Protein AF-A0A920VAV2-F1 (afdb_monomer_lite)

Secondary structure (DSSP, 8-state):
---TTT-TT--S--TT-TTTHHHHHHHHHHHHHHHHHTTGGGS--PPP-S-----EETTSS---S--GGGEESS-S-TT--

pLDDT: mean 85.77, std 8.33, range [55.53, 96.06]

Foldseek 3Di:
DADCVVCVPRPDDCCPPPVCVVVNVVVLVVVVVVCVVVVVCVPVPDRDPDDDPQAAAPPDDDDDDDDVVRYDPDDPDPPDD

Sequence (81 aa):
MYDILSDPGETK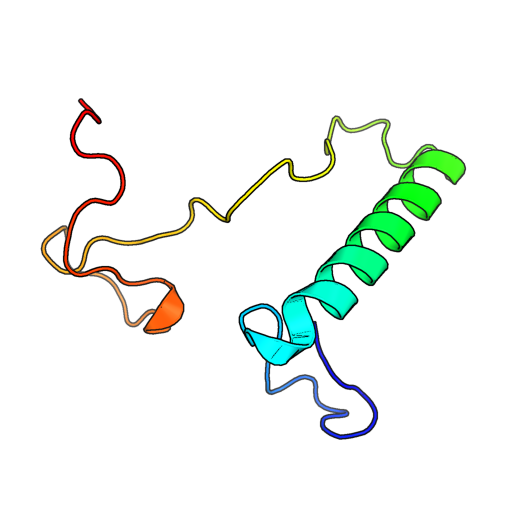NLITDSKLKPVVREMEDKLYGMLAESGGMFIPLNQPRGNSQNKRLKSRSKPGAFPGQLVVDKPINRGAR

Structure (mmCIF, N/CA/C/O backbone):
data_AF-A0A920VAV2-F1
#
_entry.id   AF-A0A920VAV2-F1
#
loop_
_atom_site.group_PDB
_atom_site.id
_atom_site.type_symbol
_atom_site.label_atom_id
_atom_site.label_alt_id
_atom_site.label_comp_id
_atom_site.label_asym_id
_atom_site.label_entity_id
_atom_site.label_seq_id
_atom_site.pdbx_PDB_ins_code
_atom_site.Cartn_x
_atom_site.Cartn_y
_atom_site.Cartn_z
_atom_site.occupancy
_atom_site.B_iso_or_equiv
_atom_site.auth_seq_id
_atom_site.auth_comp_id
_atom_site.auth_asym_id
_atom_site.auth_atom_id
_atom_site.pdbx_PDB_model_num
ATOM 1 N N . MET A 1 1 ? 1.034 -2.128 4.020 1.00 87.19 1 MET A N 1
ATOM 2 C CA . MET A 1 1 ? 0.947 -3.014 5.194 1.00 87.19 1 MET A CA 1
ATOM 3 C C . MET A 1 1 ? 2.324 -3.066 5.802 1.00 87.19 1 MET A C 1
ATOM 5 O O . MET A 1 1 ? 3.273 -3.259 5.053 1.00 87.19 1 MET A O 1
ATOM 9 N N . TYR A 1 2 ? 2.417 -2.882 7.109 1.00 92.88 2 TYR A N 1
ATOM 10 C CA . TYR A 1 2 ? 3.668 -2.909 7.856 1.00 92.88 2 TYR A CA 1
ATOM 11 C C . TYR A 1 2 ? 3.529 -3.931 8.976 1.00 92.88 2 TYR A C 1
ATOM 13 O O . TYR A 1 2 ? 2.432 -4.112 9.506 1.00 92.88 2 TYR A O 1
ATOM 21 N N . ASP A 1 3 ? 4.616 -4.623 9.285 1.00 93.19 3 ASP A N 1
ATOM 22 C CA . ASP A 1 3 ? 4.675 -5.507 10.441 1.00 93.19 3 ASP A CA 1
ATOM 23 C C . ASP A 1 3 ? 5.360 -4.754 11.577 1.00 93.19 3 ASP A C 1
ATOM 25 O O . ASP A 1 3 ? 6.579 -4.648 11.616 1.00 93.19 3 ASP A O 1
ATOM 29 N N . ILE A 1 4 ? 4.559 -4.210 12.487 1.00 93.06 4 ILE A N 1
ATOM 30 C CA . ILE A 1 4 ? 5.035 -3.345 13.572 1.00 93.06 4 ILE A CA 1
ATOM 31 C C . ILE A 1 4 ? 5.906 -4.128 14.569 1.00 93.06 4 ILE A C 1
ATOM 33 O O . ILE A 1 4 ? 6.757 -3.542 15.232 1.00 93.06 4 ILE A O 1
ATOM 37 N N . LEU A 1 5 ? 5.727 -5.451 14.676 1.00 93.19 5 LEU A N 1
ATOM 38 C CA . LEU A 1 5 ? 6.519 -6.272 15.593 1.00 93.19 5 LEU A CA 1
ATOM 39 C C . LEU A 1 5 ? 7.956 -6.439 15.093 1.00 93.19 5 LEU A C 1
ATOM 41 O O . LEU A 1 5 ? 8.890 -6.415 15.893 1.00 93.19 5 LEU A O 1
ATOM 45 N N . SER A 1 6 ? 8.133 -6.614 13.781 1.00 92.50 6 SER A N 1
ATOM 46 C CA . SER A 1 6 ? 9.452 -6.806 13.166 1.00 92.50 6 SER A CA 1
ATOM 47 C C . SER A 1 6 ? 10.074 -5.519 12.607 1.00 92.50 6 SER A C 1
ATOM 49 O O . SER A 1 6 ? 11.296 -5.439 12.493 1.00 92.50 6 SER A O 1
ATOM 51 N N . ASP A 1 7 ? 9.262 -4.503 12.304 1.00 94.06 7 ASP A N 1
ATOM 52 C CA . ASP A 1 7 ? 9.653 -3.190 11.780 1.00 94.06 7 ASP A CA 1
ATOM 53 C C . ASP A 1 7 ? 8.859 -2.060 12.475 1.00 94.06 7 ASP A C 1
ATOM 55 O O . ASP A 1 7 ? 7.972 -1.447 11.871 1.00 94.06 7 ASP A O 1
ATOM 59 N N . PRO A 1 8 ? 9.176 -1.739 13.748 1.00 93.69 8 PRO A N 1
ATOM 60 C CA . PRO A 1 8 ? 8.480 -0.687 14.500 1.00 93.69 8 PRO A CA 1
ATOM 61 C C . PRO A 1 8 ? 8.595 0.711 13.877 1.00 93.69 8 PRO A C 1
ATOM 63 O O . PRO A 1 8 ? 7.806 1.595 14.191 1.00 93.69 8 PRO A O 1
ATOM 66 N N . GLY A 1 9 ? 9.602 0.926 13.025 1.00 96.06 9 GLY A N 1
ATOM 67 C CA . GLY A 1 9 ? 9.822 2.187 12.318 1.00 96.06 9 GLY A CA 1
ATOM 68 C C . GLY A 1 9 ? 9.081 2.301 10.984 1.00 96.06 9 GLY A C 1
ATOM 69 O O . GLY A 1 9 ? 9.286 3.291 10.287 1.00 96.06 9 GLY A O 1
ATOM 70 N N . GLU A 1 10 ? 8.280 1.297 10.603 1.00 93.38 10 GLU A N 1
ATOM 71 C CA . GLU A 1 10 ? 7.510 1.257 9.348 1.00 93.38 10 GLU A CA 1
ATOM 72 C C . GLU A 1 10 ? 8.354 1.551 8.093 1.00 93.38 10 GLU A C 1
ATOM 74 O O . GLU A 1 10 ? 7.915 2.161 7.113 1.00 93.38 10 GLU A O 1
ATOM 79 N N . THR A 1 11 ? 9.608 1.108 8.105 1.00 93.06 11 THR A N 1
ATOM 80 C CA . THR A 1 11 ? 10.570 1.369 7.033 1.00 93.06 11 THR A CA 1
ATOM 81 C C . THR A 1 11 ? 10.314 0.513 5.791 1.00 93.06 11 THR A C 1
ATOM 83 O O . THR A 1 11 ? 10.680 0.897 4.674 1.00 93.06 11 THR A O 1
ATOM 86 N N . LYS A 1 12 ? 9.651 -0.639 5.949 1.00 91.38 12 LYS A N 1
ATOM 87 C CA . LYS A 1 12 ? 9.432 -1.632 4.898 1.00 91.38 12 LYS A CA 1
ATOM 88 C C . LYS A 1 12 ? 7.948 -1.899 4.673 1.00 91.38 12 LYS A C 1
ATOM 90 O O . LYS A 1 12 ? 7.293 -2.650 5.389 1.00 91.38 12 LYS A O 1
ATOM 95 N N . ASN A 1 13 ? 7.432 -1.374 3.565 1.00 90.81 13 ASN A N 1
ATOM 96 C CA . ASN A 1 13 ? 6.064 -1.659 3.145 1.00 90.81 13 ASN A CA 1
ATOM 97 C C . ASN A 1 13 ? 5.950 -3.056 2.507 1.00 90.81 13 ASN A C 1
ATOM 99 O O . ASN A 1 13 ? 6.557 -3.331 1.472 1.00 90.81 13 ASN A O 1
ATOM 103 N N . LEU A 1 14 ? 5.117 -3.910 3.098 1.00 92.69 14 LEU A N 1
ATOM 104 C CA . LEU A 1 14 ? 4.861 -5.298 2.706 1.00 92.69 14 LEU A CA 1
ATOM 105 C C . LEU A 1 14 ? 3.613 -5.474 1.824 1.00 92.69 14 LEU A C 1
ATOM 107 O O . LEU A 1 14 ? 3.243 -6.599 1.502 1.00 92.69 14 LEU A O 1
ATOM 111 N N . ILE A 1 15 ? 2.950 -4.389 1.403 1.00 89.25 15 ILE A N 1
ATOM 112 C CA . ILE A 1 15 ? 1.673 -4.457 0.659 1.00 89.25 15 ILE A CA 1
ATOM 113 C C . ILE A 1 15 ? 1.758 -5.223 -0.673 1.00 89.25 15 ILE A C 1
ATOM 115 O O . ILE A 1 15 ? 0.746 -5.678 -1.199 1.00 89.25 15 ILE A O 1
ATOM 119 N N . THR A 1 16 ? 2.957 -5.353 -1.238 1.00 87.50 16 THR A N 1
ATOM 120 C CA . THR A 1 16 ? 3.200 -6.056 -2.503 1.00 87.50 16 THR A CA 1
ATOM 121 C C . THR A 1 16 ? 3.782 -7.454 -2.325 1.00 87.50 16 THR A C 1
ATOM 123 O O . THR A 1 16 ? 3.965 -8.155 -3.324 1.00 87.50 16 THR A O 1
ATOM 126 N N . ASP A 1 17 ? 4.044 -7.890 -1.089 1.00 90.75 17 ASP A N 1
ATOM 127 C CA . ASP A 1 17 ? 4.534 -9.237 -0.826 1.00 90.75 17 ASP A CA 1
ATOM 128 C C . ASP A 1 17 ? 3.454 -10.264 -1.193 1.00 90.75 17 ASP A C 1
ATOM 130 O O . ASP A 1 17 ? 2.353 -10.291 -0.640 1.00 90.75 17 ASP A O 1
ATOM 134 N N . SER A 1 18 ? 3.783 -11.136 -2.147 1.00 89.31 18 SER A N 1
ATOM 135 C CA . SER A 1 18 ? 2.882 -12.182 -2.630 1.00 89.31 18 SER A CA 1
ATOM 136 C C . SER A 1 18 ? 2.367 -13.117 -1.533 1.00 89.31 18 SER A C 1
ATOM 138 O O . SER A 1 18 ? 1.231 -13.576 -1.641 1.00 89.31 18 SER A O 1
ATOM 140 N N . LYS A 1 19 ? 3.162 -13.367 -0.484 1.00 93.38 19 LYS A N 1
ATOM 141 C CA . LYS A 1 19 ? 2.811 -14.269 0.621 1.00 93.38 19 LYS A CA 1
ATOM 142 C C . LYS A 1 19 ? 1.804 -13.639 1.578 1.00 93.38 19 LYS A C 1
ATOM 144 O O . LYS A 1 19 ? 1.029 -14.351 2.202 1.00 93.38 19 LYS A O 1
ATOM 149 N N . LEU A 1 20 ? 1.798 -12.310 1.666 1.00 93.31 20 LEU A N 1
ATOM 150 C CA . LEU A 1 20 ? 0.975 -11.550 2.609 1.00 93.31 20 LEU A CA 1
ATOM 151 C C . LEU A 1 20 ? -0.302 -10.997 1.967 1.00 93.31 20 LEU A C 1
ATOM 153 O O . LEU A 1 20 ? -1.097 -10.354 2.645 1.00 93.31 20 LEU A O 1
ATOM 157 N N . LYS A 1 21 ? -0.556 -11.288 0.683 1.00 90.31 21 LYS A N 1
ATOM 158 C CA . LYS A 1 21 ? -1.780 -10.870 -0.023 1.00 90.31 21 LYS A CA 1
ATOM 159 C C . LYS A 1 21 ? -3.084 -11.194 0.723 1.00 90.31 21 LYS A C 1
ATOM 161 O O . LYS A 1 21 ? -3.930 -10.302 0.773 1.00 90.31 21 LYS A O 1
ATOM 166 N N . PRO A 1 22 ? -3.281 -12.399 1.302 1.00 92.50 22 PRO A N 1
ATOM 167 C CA . PRO A 1 22 ? -4.506 -12.691 2.051 1.00 92.50 22 PRO A CA 1
ATOM 168 C C . PRO A 1 22 ? -4.666 -11.786 3.277 1.00 92.50 22 PRO A C 1
ATOM 170 O O . PRO A 1 22 ? -5.742 -11.253 3.515 1.00 92.50 22 PRO A O 1
ATOM 173 N N . VAL A 1 23 ? -3.567 -11.539 3.992 1.00 93.50 23 VAL A N 1
ATOM 174 C CA . VAL A 1 23 ? -3.533 -10.699 5.198 1.00 93.50 23 VAL A CA 1
ATOM 175 C C . VAL A 1 23 ? -3.822 -9.234 4.849 1.00 93.50 23 VAL A C 1
ATOM 177 O O . VAL A 1 23 ? -4.613 -8.575 5.518 1.00 93.50 23 VAL A O 1
ATOM 180 N N . VAL A 1 24 ? -3.258 -8.732 3.743 1.00 91.31 24 VAL A N 1
ATOM 181 C CA . VAL A 1 24 ? -3.578 -7.395 3.209 1.00 91.31 24 VAL A CA 1
ATOM 182 C C . VAL A 1 24 ? -5.071 -7.266 2.899 1.00 91.31 24 VAL A C 1
ATOM 184 O O . VAL A 1 24 ? -5.668 -6.246 3.238 1.00 91.31 24 VAL A O 1
ATOM 187 N N . ARG A 1 25 ? -5.672 -8.286 2.271 1.00 90.81 25 ARG A N 1
ATOM 188 C CA . ARG A 1 25 ? -7.099 -8.302 1.923 1.00 90.81 25 ARG A CA 1
ATOM 189 C C . ARG A 1 25 ? -7.977 -8.242 3.174 1.00 90.81 25 ARG A C 1
ATOM 191 O O . ARG A 1 25 ? -8.862 -7.400 3.239 1.00 90.81 25 ARG A O 1
ATOM 198 N N . GLU A 1 26 ? -7.681 -9.074 4.167 1.00 93.94 26 GLU A N 1
ATOM 199 C CA . GLU A 1 26 ? -8.407 -9.108 5.440 1.00 93.94 26 GLU A CA 1
ATOM 200 C C . GLU A 1 26 ? -8.360 -7.753 6.165 1.00 93.94 26 GLU A C 1
ATOM 202 O O . GLU A 1 26 ? -9.385 -7.242 6.616 1.00 93.94 26 GLU A O 1
ATOM 207 N N . MET A 1 27 ? -7.181 -7.127 6.234 1.00 93.06 27 MET A N 1
ATOM 208 C CA . MET A 1 27 ? -7.039 -5.806 6.851 1.00 93.06 27 MET A CA 1
ATOM 209 C C . MET A 1 27 ? -7.757 -4.702 6.074 1.00 93.06 27 MET A C 1
ATOM 211 O O . MET A 1 27 ? -8.313 -3.796 6.693 1.00 93.06 27 MET A O 1
ATOM 215 N N . GLU A 1 28 ? -7.759 -4.764 4.739 1.00 91.44 28 GLU A N 1
ATOM 216 C CA . GLU A 1 28 ? -8.534 -3.842 3.905 1.00 91.44 28 GLU A CA 1
ATOM 217 C C . GLU A 1 28 ? -10.034 -3.990 4.187 1.00 91.44 28 GLU A C 1
ATOM 219 O O . GLU A 1 28 ? -10.697 -2.995 4.476 1.00 91.44 28 GLU A O 1
ATOM 224 N N . ASP A 1 29 ? -10.558 -5.217 4.170 1.00 92.56 29 ASP A N 1
ATOM 225 C CA . ASP A 1 29 ? -11.972 -5.493 4.444 1.00 92.56 29 ASP A CA 1
ATOM 226 C C . ASP A 1 29 ? -12.370 -4.986 5.845 1.00 92.56 29 ASP A C 1
ATOM 228 O O . ASP A 1 29 ? -13.390 -4.309 5.998 1.00 92.56 29 ASP A O 1
ATOM 232 N N . LYS A 1 30 ? -11.523 -5.207 6.861 1.00 93.62 30 LYS A N 1
ATOM 233 C CA . LYS A 1 30 ? -11.743 -4.692 8.222 1.00 93.62 30 LYS A CA 1
ATOM 234 C C . LYS A 1 30 ? -11.750 -3.162 8.278 1.00 93.62 30 LYS A C 1
ATOM 236 O O . LYS A 1 30 ? -12.609 -2.584 8.941 1.00 93.62 30 LYS A O 1
ATOM 241 N N . LEU A 1 31 ? -10.815 -2.499 7.591 1.00 91.12 31 LEU A N 1
ATOM 242 C CA . LEU A 1 31 ? -10.758 -1.035 7.522 1.00 91.12 31 LEU A CA 1
ATOM 243 C C . LEU A 1 31 ? -12.052 -0.460 6.943 1.00 91.12 31 LEU A C 1
ATOM 245 O O . LEU A 1 31 ? -12.641 0.442 7.536 1.00 91.12 31 LEU A O 1
ATOM 249 N N . TYR A 1 32 ? -12.509 -0.996 5.812 1.00 89.19 32 TYR A N 1
ATOM 250 C CA . TYR A 1 32 ? -13.738 -0.524 5.177 1.00 89.19 32 TYR A CA 1
ATOM 251 C C . TYR A 1 32 ? -14.992 -0.856 5.993 1.00 89.19 32 TYR A C 1
ATOM 253 O O . TYR A 1 32 ? -15.916 -0.047 6.006 1.00 89.19 32 TYR A O 1
ATOM 261 N N . GLY A 1 33 ? -15.003 -1.967 6.738 1.00 91.00 33 GLY A N 1
ATOM 262 C CA . GLY A 1 33 ? -16.041 -2.251 7.735 1.00 91.00 33 GLY A CA 1
ATOM 263 C C . GLY A 1 33 ? -16.144 -1.150 8.798 1.00 91.00 33 GLY A C 1
ATOM 264 O O . GLY A 1 33 ? -17.210 -0.570 8.984 1.00 91.00 33 GLY A O 1
ATOM 265 N N . MET A 1 34 ? -15.018 -0.771 9.414 1.00 91.19 34 MET A N 1
ATOM 266 C CA . MET A 1 34 ? -14.978 0.302 10.423 1.00 91.19 34 MET A CA 1
ATOM 267 C C . MET A 1 34 ? -15.364 1.678 9.846 1.00 91.19 34 MET A C 1
ATOM 269 O O . MET A 1 34 ? -16.031 2.482 10.504 1.00 91.19 34 MET A O 1
ATOM 273 N N . LEU A 1 35 ? -14.966 1.973 8.602 1.00 87.94 35 LEU A N 1
ATOM 274 C CA . LEU A 1 35 ? -15.368 3.206 7.913 1.00 87.94 35 LEU A CA 1
ATOM 275 C C . LEU A 1 35 ? -16.873 3.237 7.622 1.00 87.94 35 LEU A C 1
ATOM 277 O O . LEU A 1 35 ? -17.493 4.292 7.743 1.00 87.94 35 LEU A O 1
ATOM 281 N N . ALA A 1 36 ? -17.471 2.100 7.261 1.00 86.88 36 ALA A N 1
ATOM 282 C CA . ALA A 1 36 ? -18.912 1.997 7.055 1.00 86.88 36 ALA A CA 1
ATOM 283 C C . ALA A 1 36 ? -19.687 2.218 8.363 1.00 86.88 36 ALA A C 1
ATOM 285 O O . ALA A 1 36 ? -20.630 3.008 8.379 1.00 86.88 36 ALA A O 1
ATOM 286 N N . GLU A 1 37 ? -19.253 1.594 9.461 1.00 88.25 37 GLU A N 1
ATOM 287 C CA . GLU A 1 37 ? -19.877 1.734 10.786 1.00 88.25 37 GLU A CA 1
ATOM 288 C C . GLU A 1 37 ? -19.825 3.170 11.323 1.00 88.25 37 GLU A C 1
ATOM 290 O O . GLU A 1 37 ? -20.799 3.667 11.883 1.00 88.25 37 GLU A O 1
ATOM 295 N N . SER A 1 38 ? -18.704 3.866 11.122 1.00 87.62 38 SER A N 1
ATOM 296 C CA . SER A 1 38 ? -18.508 5.246 11.592 1.00 87.62 38 SER A CA 1
ATOM 297 C C . SER A 1 38 ? -19.181 6.314 10.720 1.00 87.62 38 SER A C 1
ATOM 299 O O . SER A 1 38 ? -19.069 7.504 11.015 1.00 87.62 38 SER A O 1
ATOM 301 N N . GLY A 1 39 ? -19.850 5.928 9.626 1.00 81.00 39 GLY A N 1
ATOM 302 C CA . GLY A 1 39 ? -20.356 6.875 8.625 1.00 81.00 39 GLY A CA 1
ATOM 303 C C . GLY A 1 39 ? -19.246 7.561 7.813 1.00 81.00 39 GLY A C 1
ATOM 304 O O . GLY A 1 39 ? -19.517 8.482 7.042 1.00 81.00 39 GLY A O 1
ATOM 305 N N . GLY A 1 40 ? -17.998 7.094 7.932 1.00 78.25 40 GLY A N 1
ATOM 306 C CA . GLY A 1 40 ? -16.825 7.592 7.207 1.00 78.25 40 GLY A CA 1
ATOM 307 C C . GLY A 1 40 ? -16.865 7.350 5.694 1.00 78.25 40 GLY A C 1
ATOM 308 O O . GLY A 1 40 ? -16.048 7.899 4.960 1.00 78.25 40 GLY A O 1
ATOM 309 N N . MET A 1 41 ? -17.849 6.588 5.214 1.00 80.75 41 MET A N 1
ATOM 310 C CA . MET A 1 41 ? -18.128 6.366 3.789 1.00 80.75 41 MET A CA 1
ATOM 311 C C . MET A 1 41 ? -18.947 7.498 3.138 1.00 80.75 41 MET A C 1
ATOM 313 O O . MET A 1 41 ? -19.387 7.362 1.998 1.00 80.75 41 MET A O 1
ATOM 317 N N . PHE A 1 42 ? -19.184 8.609 3.849 1.00 70.75 42 PHE A N 1
ATOM 318 C CA . PHE A 1 42 ? -19.900 9.778 3.321 1.00 70.75 42 PHE A CA 1
ATOM 319 C C . PHE A 1 42 ? -19.176 10.433 2.132 1.00 70.75 42 PHE A C 1
ATOM 321 O O . PHE A 1 42 ? -19.811 10.887 1.181 1.00 70.75 42 PHE A O 1
ATOM 328 N N . ILE A 1 43 ? -17.838 10.435 2.147 1.00 68.56 43 ILE A N 1
ATOM 329 C CA . ILE A 1 43 ? -17.047 10.656 0.932 1.00 68.56 43 ILE A CA 1
ATOM 330 C C . ILE A 1 43 ? -17.047 9.319 0.179 1.00 68.56 43 ILE A C 1
ATOM 332 O O . ILE A 1 43 ? -16.766 8.306 0.819 1.00 68.56 43 ILE A O 1
ATOM 336 N N . PRO A 1 44 ? -17.311 9.275 -1.143 1.00 63.59 44 PRO A N 1
ATOM 337 C CA . PRO A 1 44 ? -17.380 8.038 -1.925 1.00 63.59 44 PRO A CA 1
ATOM 338 C C . PRO A 1 44 ? -15.989 7.416 -2.140 1.00 63.59 44 PRO A C 1
ATOM 340 O O . PRO A 1 44 ? -15.522 7.220 -3.262 1.00 63.59 44 PRO A O 1
ATOM 343 N N . LEU A 1 45 ? -15.306 7.089 -1.050 1.00 66.75 45 LEU A N 1
ATOM 344 C CA . LEU A 1 45 ? -14.146 6.221 -1.012 1.00 66.75 45 LEU A CA 1
ATOM 345 C C . LEU A 1 45 ? -14.676 4.794 -1.083 1.00 66.75 45 LEU A C 1
ATOM 347 O O . LEU A 1 45 ? -14.758 4.090 -0.086 1.00 66.75 45 LEU A O 1
ATOM 351 N N . ASN A 1 46 ? -15.118 4.384 -2.270 1.00 73.38 46 ASN A N 1
ATOM 352 C CA . ASN A 1 46 ? -15.502 2.998 -2.489 1.00 73.38 46 ASN A CA 1
ATOM 353 C C . ASN A 1 46 ? -14.313 2.089 -2.185 1.00 73.38 46 ASN A C 1
ATOM 355 O O . ASN A 1 46 ? -13.177 2.402 -2.554 1.00 73.38 46 ASN A O 1
ATOM 359 N N . GLN A 1 47 ? -14.596 0.932 -1.591 1.00 79.56 47 GLN A N 1
ATOM 360 C CA . GLN A 1 47 ? -13.574 -0.085 -1.423 1.00 79.56 47 GLN A CA 1
ATOM 361 C C . GLN A 1 47 ? -12.929 -0.421 -2.784 1.00 79.56 47 GLN A C 1
ATOM 363 O O . GLN A 1 47 ? -13.649 -0.602 -3.779 1.00 79.56 47 GLN A O 1
ATOM 368 N N . PRO A 1 48 ? -11.589 -0.522 -2.859 1.00 79.69 48 PRO A N 1
ATOM 369 C CA . PRO A 1 48 ? -10.893 -0.936 -4.063 1.00 79.69 48 PRO A CA 1
ATOM 370 C C . PRO A 1 48 ? -11.420 -2.281 -4.569 1.00 79.69 48 PRO A C 1
ATOM 372 O O . PRO A 1 48 ? -11.482 -3.269 -3.845 1.00 79.69 48 PRO A O 1
ATOM 375 N N . ARG A 1 49 ? -11.785 -2.333 -5.853 1.00 79.62 49 ARG A N 1
ATOM 376 C CA . ARG A 1 49 ? -12.312 -3.546 -6.506 1.00 79.62 49 ARG A CA 1
ATOM 377 C C . ARG A 1 49 ? -11.263 -4.330 -7.296 1.00 79.62 49 ARG A C 1
ATOM 379 O O . ARG A 1 49 ? -11.609 -5.225 -8.061 1.00 79.62 49 ARG A O 1
ATOM 386 N N . GLY A 1 50 ? -9.983 -3.992 -7.165 1.00 78.44 50 GLY A N 1
ATOM 387 C CA . GLY A 1 50 ? -8.943 -4.651 -7.944 1.00 78.44 50 GLY A CA 1
ATOM 388 C C . GLY A 1 50 ? -7.552 -4.074 -7.745 1.00 78.44 50 GLY A C 1
ATOM 389 O O . GLY A 1 50 ? -7.236 -3.467 -6.726 1.00 78.44 50 GLY A O 1
ATOM 390 N N . ASN A 1 51 ? -6.706 -4.295 -8.748 1.00 77.12 51 ASN A N 1
ATOM 391 C CA . ASN A 1 51 ? -5.290 -3.957 -8.684 1.00 77.12 51 ASN A CA 1
ATOM 392 C C . ASN A 1 51 ? -5.034 -2.446 -8.734 1.00 77.12 51 ASN A C 1
ATOM 394 O O . ASN A 1 51 ? -5.769 -1.683 -9.364 1.00 77.12 51 ASN A O 1
ATOM 398 N N . SER A 1 52 ? -3.902 -2.035 -8.162 1.00 77.69 52 SER A N 1
ATOM 399 C CA . SER A 1 52 ? -3.400 -0.668 -8.272 1.00 77.69 52 SER A CA 1
ATOM 400 C C . SER A 1 52 ? -3.041 -0.320 -9.720 1.00 77.69 52 SER A C 1
ATOM 402 O O . SER A 1 52 ? -2.241 -1.006 -10.360 1.00 77.69 52 SER A O 1
ATOM 404 N N . GLN A 1 53 ? -3.587 0.793 -10.212 1.00 83.19 53 GLN A N 1
ATOM 405 C CA . GLN A 1 53 ? -3.351 1.312 -11.568 1.00 83.19 53 GLN A CA 1
ATOM 406 C C . GLN A 1 53 ? -2.218 2.353 -11.626 1.00 83.19 53 GLN A C 1
ATOM 408 O O . GLN A 1 53 ? -2.057 3.067 -12.607 1.00 83.19 53 GLN A O 1
ATOM 413 N N . ASN A 1 54 ? -1.389 2.434 -10.586 1.00 87.12 54 ASN A N 1
ATOM 414 C CA . ASN A 1 54 ? -0.276 3.382 -10.458 1.00 87.12 54 ASN A CA 1
ATOM 415 C C . ASN A 1 54 ? 1.012 2.929 -11.178 1.00 87.12 54 ASN A C 1
ATOM 417 O O . ASN A 1 54 ? 2.117 3.329 -10.799 1.00 87.12 54 ASN A O 1
ATOM 421 N N . LYS A 1 55 ? 0.890 2.057 -12.185 1.00 88.69 55 LYS A N 1
ATOM 422 C CA . LYS A 1 55 ? 2.030 1.481 -12.903 1.00 88.69 55 LYS A CA 1
ATOM 423 C C . LYS A 1 55 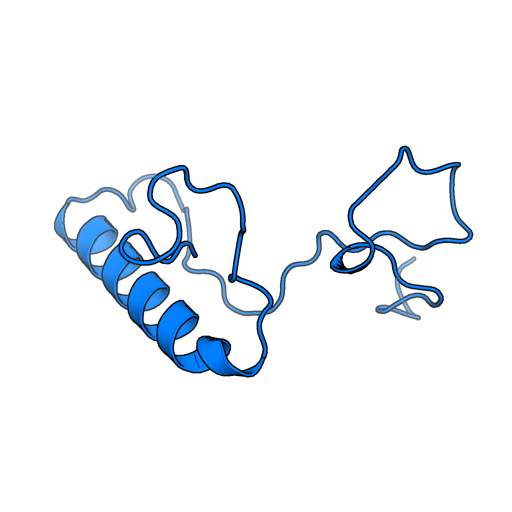? 2.590 2.472 -13.923 1.00 88.69 55 LYS A C 1
ATOM 425 O O . LYS A 1 55 ? 1.855 3.221 -14.558 1.00 88.69 55 LYS A O 1
ATOM 430 N N . ARG A 1 56 ? 3.910 2.464 -14.090 1.00 88.56 56 ARG A N 1
ATOM 431 C CA . ARG A 1 56 ? 4.674 3.384 -14.936 1.00 88.56 56 ARG A CA 1
ATOM 432 C C . ARG A 1 56 ? 5.399 2.598 -16.013 1.00 88.56 56 ARG A C 1
ATOM 434 O O . ARG A 1 56 ? 6.117 1.654 -15.707 1.00 88.56 56 ARG A O 1
ATOM 441 N N . LEU A 1 57 ? 5.235 2.987 -17.271 1.00 89.62 57 LEU A N 1
ATOM 442 C CA . LEU A 1 57 ? 5.935 2.337 -18.374 1.00 89.62 57 LEU A CA 1
ATOM 443 C C . LEU A 1 57 ? 7.377 2.848 -18.455 1.00 89.62 57 LEU A C 1
ATOM 445 O O . LEU A 1 57 ? 7.596 4.045 -18.631 1.00 89.62 57 LEU A O 1
ATOM 449 N N . LYS A 1 58 ? 8.347 1.935 -18.367 1.00 88.12 58 LYS A N 1
ATOM 450 C CA . LYS A 1 58 ? 9.784 2.241 -18.352 1.00 88.1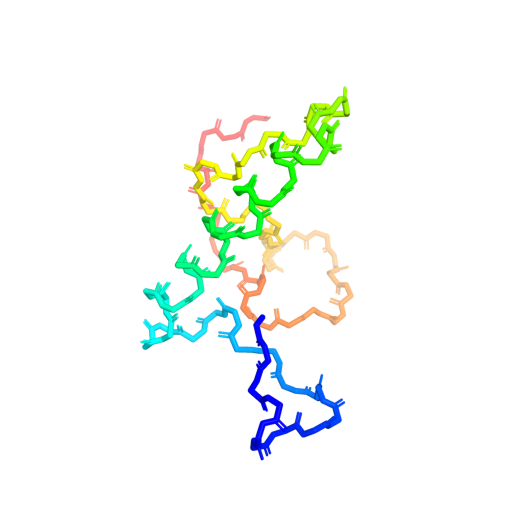2 58 LYS A CA 1
ATOM 451 C C . LYS A 1 58 ? 10.248 3.049 -19.565 1.00 88.12 58 LYS A C 1
ATOM 453 O O . LYS A 1 58 ? 11.124 3.893 -19.432 1.00 88.12 58 LYS A O 1
ATOM 458 N N . SER A 1 59 ? 9.667 2.791 -20.737 1.00 86.38 59 SER A N 1
ATOM 459 C CA . SER A 1 59 ? 10.049 3.424 -22.005 1.00 86.38 59 SER A CA 1
ATOM 460 C C . SER A 1 59 ? 9.411 4.795 -22.260 1.00 86.38 59 SER A C 1
ATOM 462 O O . SER A 1 59 ? 9.749 5.439 -23.250 1.00 86.38 59 SER A O 1
ATOM 464 N N . ARG A 1 60 ? 8.467 5.243 -21.421 1.00 82.00 60 ARG A N 1
ATOM 465 C CA . ARG A 1 60 ? 7.813 6.557 -21.570 1.00 82.00 60 ARG A CA 1
ATOM 466 C C . ARG A 1 60 ? 8.649 7.659 -20.905 1.00 82.00 60 ARG A C 1
ATOM 468 O O . ARG A 1 60 ? 9.802 7.432 -20.553 1.00 82.00 60 ARG A O 1
ATOM 475 N N . SER A 1 61 ? 8.089 8.871 -20.814 1.00 71.06 61 SER A N 1
ATOM 476 C CA . SER A 1 61 ? 8.717 10.077 -20.243 1.00 71.06 61 SER A CA 1
ATOM 477 C C . SER A 1 61 ? 9.648 9.749 -19.080 1.00 71.06 61 SER A C 1
ATOM 479 O O . SER A 1 61 ? 9.203 9.029 -18.185 1.00 71.06 61 SER A O 1
ATOM 481 N N . LYS A 1 62 ? 10.881 10.293 -19.095 1.00 71.50 62 LYS A N 1
ATOM 482 C CA . LYS A 1 62 ? 11.938 10.024 -18.101 1.00 71.50 62 LYS A CA 1
ATOM 483 C C . LYS A 1 62 ? 11.343 9.994 -16.690 1.00 71.50 62 LYS A C 1
ATOM 485 O O . LYS A 1 62 ? 11.054 11.058 -16.137 1.00 71.50 62 LYS A O 1
ATOM 490 N N . PRO A 1 63 ? 11.112 8.799 -16.124 1.00 68.12 63 PRO A N 1
ATOM 491 C CA . PRO A 1 63 ? 10.551 8.703 -14.795 1.00 68.12 63 PRO A CA 1
ATOM 492 C C . PRO A 1 63 ? 11.591 9.248 -13.817 1.00 68.12 63 PRO A C 1
ATOM 494 O O . PRO A 1 63 ? 12.785 8.999 -13.989 1.00 68.12 63 PRO A O 1
ATOM 497 N N . GLY A 1 64 ? 11.157 9.937 -12.762 1.00 79.25 64 GLY A N 1
ATOM 498 C CA . GLY A 1 64 ? 11.984 10.019 -11.557 1.00 79.25 64 GLY A CA 1
ATOM 499 C C . GLY A 1 64 ? 12.313 8.609 -11.040 1.00 79.25 64 GLY A C 1
ATOM 500 O O . GLY A 1 64 ? 11.743 7.617 -11.502 1.00 79.25 64 GLY A O 1
ATOM 501 N N . ALA A 1 65 ? 13.218 8.489 -10.072 1.00 83.50 65 ALA A N 1
ATOM 502 C CA . ALA A 1 65 ? 13.459 7.197 -9.438 1.00 83.50 65 ALA A CA 1
ATOM 503 C C . ALA A 1 65 ? 12.177 6.732 -8.720 1.00 83.50 65 ALA A C 1
ATOM 505 O O . ALA A 1 65 ? 11.751 7.335 -7.738 1.00 83.50 65 ALA A O 1
ATOM 506 N N . PHE A 1 66 ? 11.545 5.672 -9.230 1.00 86.75 66 PHE A N 1
ATOM 507 C CA . PHE A 1 66 ? 10.392 5.023 -8.604 1.00 86.75 66 PHE A CA 1
ATOM 508 C C . PHE A 1 66 ? 10.764 3.603 -8.169 1.00 86.75 66 PHE A C 1
ATOM 510 O O . PHE A 1 66 ? 11.583 2.961 -8.832 1.00 86.75 66 PHE A O 1
ATOM 517 N N . PRO A 1 67 ? 10.129 3.067 -7.110 1.00 87.38 67 PRO A N 1
ATOM 518 C CA . PRO A 1 67 ? 10.283 1.667 -6.738 1.00 87.38 67 PRO A CA 1
ATOM 519 C C . PRO A 1 67 ? 10.002 0.739 -7.925 1.00 87.38 67 PRO A C 1
ATOM 521 O O . PRO A 1 67 ? 8.981 0.893 -8.600 1.00 87.38 67 PRO A O 1
ATOM 524 N N . GLY A 1 68 ? 10.867 -0.255 -8.151 1.00 87.38 68 GL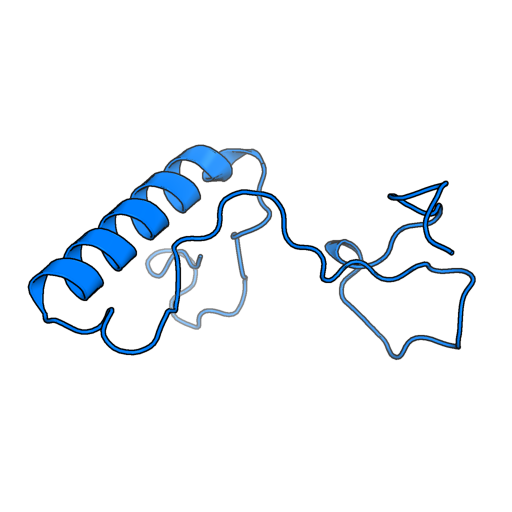Y A N 1
ATOM 525 C CA . GLY A 1 68 ? 10.790 -1.139 -9.324 1.00 87.38 68 GLY A CA 1
ATOM 526 C C . GLY A 1 68 ? 9.438 -1.843 -9.487 1.00 87.38 68 GLY A C 1
ATOM 527 O O . GLY A 1 68 ? 8.950 -1.994 -10.597 1.00 87.38 68 GLY A O 1
ATOM 528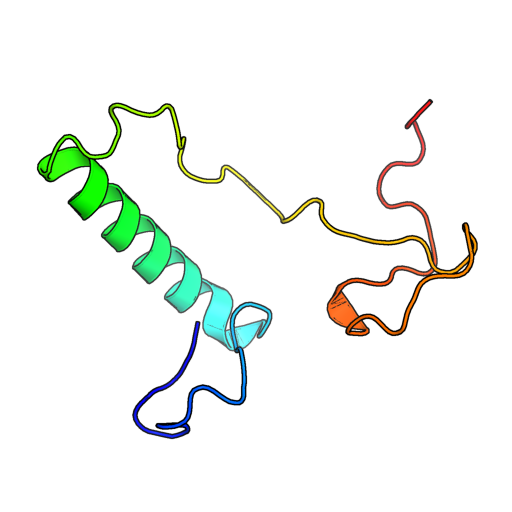 N N . GLN A 1 69 ? 8.758 -2.156 -8.383 1.00 87.00 69 GLN A N 1
ATOM 529 C CA . GLN A 1 69 ? 7.402 -2.721 -8.369 1.00 87.00 69 GLN A CA 1
ATOM 530 C C . GLN A 1 69 ? 6.324 -1.858 -9.054 1.00 87.00 69 GLN A C 1
ATOM 532 O O . GLN A 1 69 ? 5.250 -2.363 -9.397 1.00 87.00 6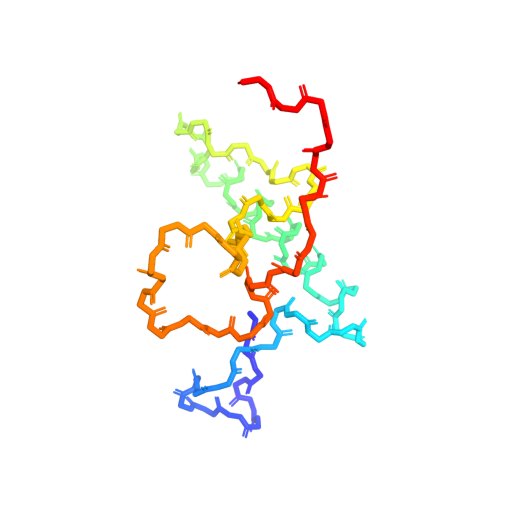9 GLN A O 1
ATOM 537 N N . LEU A 1 70 ? 6.564 -0.554 -9.220 1.00 89.69 70 LEU A N 1
ATOM 538 C CA . LEU A 1 70 ? 5.668 0.360 -9.929 1.00 89.69 70 LEU A CA 1
ATOM 539 C C . LEU A 1 70 ? 6.033 0.498 -11.406 1.00 89.69 70 LEU A C 1
ATOM 541 O O . LEU A 1 70 ? 5.223 1.017 -12.165 1.00 89.69 70 LEU A O 1
ATOM 545 N N . VAL A 1 71 ? 7.214 0.050 -11.824 1.00 90.56 71 VAL A N 1
ATOM 546 C CA . VAL A 1 71 ? 7.713 0.214 -13.189 1.00 90.56 71 VAL A CA 1
ATOM 547 C C . VAL A 1 71 ? 7.506 -1.081 -13.970 1.00 90.56 71 VAL A C 1
ATOM 549 O O . VAL A 1 71 ? 7.847 -2.163 -13.507 1.00 90.56 71 VAL A O 1
ATOM 552 N N . VAL A 1 72 ? 6.937 -0.975 -15.166 1.00 90.38 72 VAL A N 1
ATOM 553 C CA . VAL A 1 72 ? 6.713 -2.097 -16.083 1.00 90.38 72 VAL A CA 1
ATOM 554 C C . VAL A 1 72 ? 7.440 -1.859 -17.397 1.00 90.38 72 VAL A C 1
ATOM 556 O O . VAL A 1 72 ? 7.503 -0.728 -17.877 1.00 90.38 72 VAL A O 1
ATOM 559 N N . ASP A 1 73 ? 7.968 -2.918 -18.008 1.00 91.00 73 ASP A N 1
ATOM 560 C CA . ASP A 1 73 ? 8.673 -2.817 -19.294 1.00 91.00 73 ASP A CA 1
ATOM 561 C C . ASP A 1 73 ? 7.717 -2.724 -20.492 1.00 91.00 73 ASP A C 1
ATOM 563 O O . ASP A 1 73 ? 8.065 -2.161 -21.530 1.00 91.00 73 ASP A O 1
ATOM 567 N N . LYS A 1 74 ? 6.499 -3.268 -20.359 1.00 90.62 74 LYS A N 1
ATOM 568 C CA . LYS A 1 74 ? 5.477 -3.296 -21.415 1.00 90.62 74 LYS A CA 1
ATOM 569 C C . LYS A 1 74 ? 4.153 -2.712 -20.911 1.00 90.62 74 LYS A C 1
ATOM 571 O O . LYS A 1 74 ? 3.843 -2.867 -19.728 1.00 90.62 74 LYS A O 1
ATOM 576 N N . PRO A 1 75 ? 3.351 -2.070 -21.784 1.00 88.88 75 PRO A N 1
ATOM 577 C CA . PRO A 1 75 ? 2.018 -1.605 -21.419 1.00 88.88 75 PRO A CA 1
ATOM 578 C C . PRO A 1 75 ? 1.150 -2.756 -20.899 1.00 88.88 75 PRO A C 1
ATOM 580 O O . PRO A 1 75 ? 1.058 -3.805 -21.540 1.00 88.88 75 PRO A O 1
ATOM 583 N N . ILE A 1 76 ? 0.494 -2.537 -19.757 1.00 87.62 76 ILE A N 1
ATOM 584 C CA . ILE A 1 76 ? -0.477 -3.483 -19.185 1.00 87.62 76 ILE A CA 1
ATOM 585 C C . ILE A 1 76 ? -1.770 -3.452 -20.005 1.00 87.62 76 ILE A C 1
ATOM 587 O O . ILE A 1 76 ? -2.311 -4.498 -20.349 1.00 87.62 76 ILE A O 1
ATOM 591 N N . ASN A 1 77 ? -2.225 -2.253 -20.381 1.00 85.44 77 ASN A N 1
ATOM 592 C CA . ASN A 1 77 ? -3.338 -2.070 -21.303 1.00 85.44 77 ASN A CA 1
ATOM 593 C C . ASN A 1 77 ? -2.803 -1.763 -22.711 1.00 85.44 77 ASN A C 1
ATOM 595 O O . ASN A 1 77 ? -2.260 -0.686 -22.950 1.00 85.44 77 ASN A O 1
ATOM 599 N N . ARG A 1 78 ? -2.947 -2.718 -23.639 1.00 82.88 78 ARG A N 1
ATOM 600 C CA . ARG A 1 78 ? -2.498 -2.580 -25.039 1.00 82.88 78 ARG A CA 1
ATOM 601 C C . ARG A 1 78 ? -3.480 -1.803 -25.923 1.00 82.88 78 ARG A C 1
ATOM 603 O O . ARG A 1 78 ? -3.108 -1.426 -27.026 1.00 82.88 78 ARG A O 1
ATOM 610 N N . GLY A 1 79 ? -4.707 -1.583 -25.449 1.00 78.31 79 GLY A N 1
ATOM 611 C CA . GLY A 1 79 ? -5.761 -0.853 -26.158 1.00 78.31 79 GLY A CA 1
ATOM 612 C C . GLY A 1 79 ? -6.022 0.550 -25.612 1.00 78.31 79 GLY A C 1
ATOM 613 O O . GLY A 1 79 ? -6.980 1.184 -26.043 1.00 78.31 79 GLY A O 1
ATOM 614 N N . ALA A 1 80 ? -5.213 1.030 -24.661 1.00 68.75 80 ALA A N 1
ATOM 615 C CA . ALA A 1 80 ? -5.316 2.397 -24.162 1.00 68.75 80 ALA A CA 1
ATOM 616 C C . ALA A 1 80 ? -4.977 3.377 -25.299 1.00 68.75 80 ALA A C 1
ATOM 618 O O . ALA A 1 80 ? -3.844 3.376 -25.786 1.00 68.75 80 ALA A O 1
ATOM 619 N N . ARG A 1 81 ? -5.972 4.151 -25.741 1.00 55.53 81 ARG A N 1
ATOM 620 C CA . ARG A 1 81 ? -5.808 5.270 -26.676 1.00 55.53 81 ARG A CA 1
ATOM 621 C C . ARG A 1 81 ? -5.595 6.562 -25.907 1.00 55.53 81 ARG A C 1
ATOM 623 O O . ARG A 1 81 ? -6.250 6.709 -24.851 1.00 55.53 81 ARG A O 1
#

Radius of gyration: 16.35 Å; chains: 1; bounding box: 34×25×42 Å